Protein AF-A0A6A6G6X2-F1 (afdb_monomer_lite)

Secondary structure (DSSP, 8-state):
----TTTT--SS-------------------SPBP-TT--EEEEETT-TT---EEPPSP-TT-EEEETTEEEEGGGTTT-BTT-EEE-TT--EEEEEEPPHHHHHHHSPPSS--

Radius of gyration: 24.3 Å; chains: 1; bounding box: 38×90×31 Å

Organism: NCBI:txid302913

Structure (mmCIF, N/C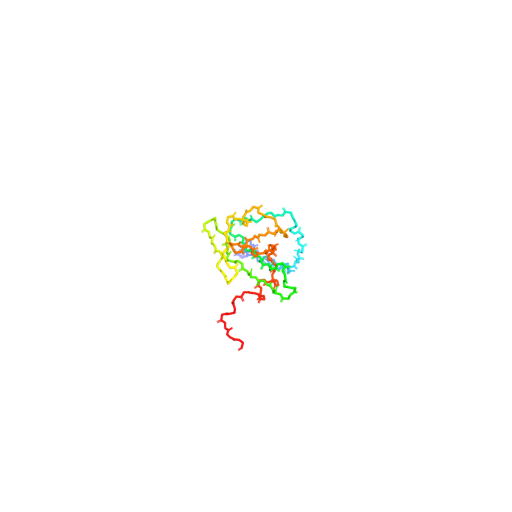A/C/O backbone):
data_AF-A0A6A6G6X2-F1
#
_entry.id   AF-A0A6A6G6X2-F1
#
loop_
_atom_site.group_PDB
_atom_site.id
_atom_site.type_symbol
_atom_site.label_atom_id
_atom_site.label_alt_id
_atom_site.label_comp_id
_atom_site.label_asym_id
_atom_site.label_entity_id
_atom_site.label_seq_id
_atom_site.pdbx_PDB_ins_code
_atom_site.Cartn_x
_atom_site.Cartn_y
_atom_site.Cartn_z
_atom_site.occupancy
_atom_site.B_iso_or_equiv
_atom_site.a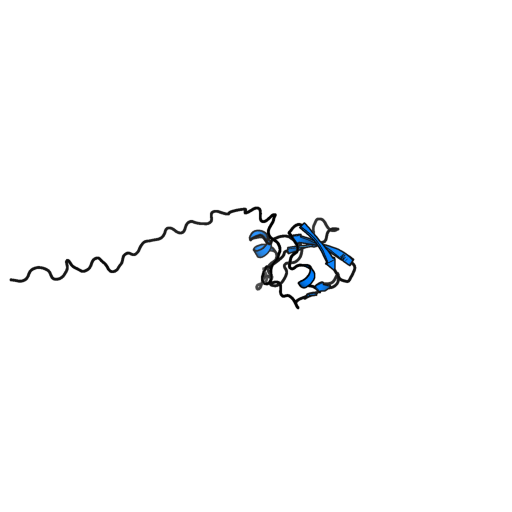uth_seq_id
_atom_site.auth_comp_id
_atom_site.auth_asym_id
_atom_site.auth_atom_id
_atom_site.pdbx_PDB_model_num
ATOM 1 N N . MET A 1 1 ? -17.929 -75.396 -9.380 1.00 47.88 1 MET A N 1
ATOM 2 C CA . MET A 1 1 ? -16.705 -74.840 -9.993 1.00 47.88 1 MET A CA 1
ATOM 3 C C . MET A 1 1 ? -16.807 -73.320 -10.029 1.00 47.88 1 MET A C 1
ATOM 5 O O . MET A 1 1 ? -17.914 -72.825 -10.208 1.00 47.88 1 MET A O 1
ATOM 9 N N . PRO A 1 2 ? -15.708 -72.609 -9.735 1.00 53.22 2 PRO A N 1
ATOM 10 C CA . PRO A 1 2 ? -15.715 -71.235 -9.237 1.00 53.22 2 PRO A CA 1
ATOM 11 C C . PRO A 1 2 ? -15.639 -70.211 -10.377 1.00 53.22 2 PRO A C 1
ATOM 13 O O . PRO A 1 2 ? -14.803 -70.327 -11.267 1.00 53.22 2 PRO A O 1
ATOM 16 N N . GLY A 1 3 ? -16.501 -69.194 -10.341 1.00 50.03 3 GLY A N 1
ATOM 17 C CA . GLY A 1 3 ? -16.572 -68.154 -11.366 1.00 50.03 3 GLY A CA 1
ATOM 18 C C . GLY A 1 3 ? -16.427 -66.754 -10.784 1.00 50.03 3 GLY A C 1
ATOM 19 O O . GLY A 1 3 ? -17.409 -66.140 -10.395 1.00 50.03 3 GLY A O 1
ATOM 20 N N . SER A 1 4 ? -15.188 -66.261 -10.808 1.00 63.47 4 SER A N 1
ATOM 21 C CA . SER A 1 4 ? -14.818 -64.847 -10.955 1.00 63.47 4 SER A CA 1
ATOM 22 C C . SER A 1 4 ? -15.111 -63.871 -9.803 1.00 63.47 4 SER A C 1
ATOM 24 O O . SER A 1 4 ? -15.934 -62.959 -9.879 1.00 63.47 4 SER A O 1
ATOM 26 N N . TRP A 1 5 ? -14.274 -63.969 -8.771 1.00 55.66 5 TRP A N 1
ATOM 27 C CA . TRP A 1 5 ? -14.011 -62.942 -7.754 1.00 55.66 5 TRP A CA 1
ATOM 28 C C . TRP A 1 5 ? -13.156 -61.769 -8.295 1.00 55.66 5 TRP A C 1
ATOM 30 O O . TRP A 1 5 ? -12.283 -61.267 -7.616 1.00 55.66 5 TRP A O 1
ATOM 40 N N . TRP A 1 6 ? -13.333 -61.315 -9.534 1.00 60.69 6 TRP A N 1
ATOM 41 C CA . TRP A 1 6 ? -12.597 -60.127 -10.018 1.00 60.69 6 TRP A CA 1
ATOM 42 C C . TRP A 1 6 ? -13.492 -59.099 -10.718 1.00 60.69 6 TRP A C 1
ATOM 44 O O . TRP A 1 6 ? -13.041 -58.011 -11.054 1.00 60.69 6 TRP A O 1
ATOM 54 N N . GLN A 1 7 ? -14.797 -59.363 -10.841 1.00 56.84 7 GLN A N 1
ATOM 55 C CA . GLN A 1 7 ? -15.760 -58.435 -11.456 1.00 56.84 7 GLN A CA 1
ATOM 56 C C . GLN A 1 7 ? -16.416 -57.437 -10.474 1.00 56.84 7 GLN A C 1
ATOM 58 O O . GLN A 1 7 ? -17.343 -56.725 -10.848 1.00 56.84 7 GLN A O 1
ATOM 63 N N . LYS A 1 8 ? -15.931 -57.328 -9.227 1.00 53.12 8 LYS A N 1
ATOM 64 C CA . LYS A 1 8 ? -16.398 -56.344 -8.220 1.00 53.12 8 LYS A CA 1
ATOM 65 C C . LYS A 1 8 ? -15.310 -55.354 -7.761 1.00 53.12 8 LYS A C 1
ATOM 67 O O . LYS A 1 8 ? -15.398 -54.821 -6.661 1.00 53.12 8 LYS A O 1
ATOM 72 N N . LEU A 1 9 ? -14.298 -55.080 -8.590 1.00 54.50 9 LEU A N 1
ATOM 73 C CA . LEU A 1 9 ? -13.195 -54.151 -8.278 1.00 54.50 9 LEU A CA 1
ATOM 74 C C . LEU A 1 9 ? -13.054 -53.000 -9.291 1.00 54.50 9 LEU A C 1
ATOM 76 O O . LEU A 1 9 ? -11.959 -52.659 -9.717 1.00 54.50 9 LEU A O 1
ATOM 80 N N . THR A 1 10 ? -14.154 -52.350 -9.670 1.00 57.34 10 THR A N 1
ATOM 81 C CA . THR A 1 10 ? -14.109 -51.127 -10.504 1.00 57.34 10 THR A CA 1
ATOM 82 C C . THR A 1 10 ? -15.006 -50.011 -9.973 1.00 57.34 10 THR A C 1
ATOM 84 O O . THR A 1 10 ? -15.675 -49.310 -10.725 1.00 57.34 10 THR A O 1
ATOM 87 N N . ARG A 1 11 ? -15.000 -49.801 -8.649 1.00 52.88 11 ARG A N 1
ATOM 88 C CA . ARG A 1 11 ? -15.558 -48.588 -8.019 1.00 52.88 11 ARG A CA 1
ATOM 89 C C . ARG A 1 11 ? -14.720 -48.066 -6.846 1.00 52.88 11 ARG A C 1
ATOM 91 O O . ARG A 1 11 ? -15.275 -47.699 -5.820 1.00 52.88 11 ARG A O 1
ATOM 98 N N . LEU A 1 12 ? -13.392 -48.014 -6.997 1.00 54.59 12 LEU A N 1
ATOM 99 C CA . LEU A 1 12 ? -12.517 -47.316 -6.035 1.00 54.59 12 LEU A CA 1
ATOM 100 C C . LEU A 1 12 ? -11.375 -46.480 -6.637 1.00 54.59 12 LEU A C 1
ATOM 102 O O . LEU A 1 12 ? -10.613 -45.898 -5.880 1.00 54.59 12 LEU A O 1
ATOM 106 N N . PHE A 1 13 ? -11.279 -46.323 -7.959 1.00 50.81 13 PHE A N 1
ATOM 107 C CA . PHE A 1 13 ? -10.332 -45.373 -8.558 1.00 50.81 13 PHE A CA 1
ATOM 108 C C . PHE A 1 13 ? -10.953 -44.669 -9.763 1.00 50.81 13 PHE A C 1
ATOM 110 O O . PHE A 1 13 ? -10.595 -44.891 -10.915 1.00 50.81 13 PHE A O 1
ATOM 117 N N . GLY A 1 14 ? -11.911 -43.787 -9.478 1.00 40.88 14 GLY A N 1
ATOM 118 C CA . GLY A 1 14 ? -12.249 -42.699 -10.387 1.00 40.88 14 GLY A CA 1
ATOM 119 C C . GLY A 1 14 ? -11.143 -41.650 -10.333 1.00 40.88 14 GLY A C 1
ATOM 120 O O . GLY A 1 14 ? -11.304 -40.625 -9.678 1.00 40.88 14 GLY A O 1
ATOM 121 N N . ILE A 1 15 ? -10.013 -41.915 -10.994 1.00 52.94 15 ILE A N 1
ATOM 122 C CA . ILE A 1 15 ? -9.002 -40.896 -11.300 1.00 52.94 15 ILE A CA 1
ATOM 123 C C . ILE A 1 15 ? -9.613 -40.021 -12.396 1.00 52.94 15 ILE A C 1
ATOM 125 O O . ILE A 1 15 ? -9.382 -40.194 -13.590 1.00 52.94 15 ILE A O 1
ATOM 129 N N . GLY A 1 16 ? -10.491 -39.115 -11.973 1.00 48.78 16 GLY A N 1
ATOM 130 C CA . GLY A 1 16 ? -10.931 -38.005 -12.793 1.00 48.78 16 GLY A CA 1
ATOM 131 C C . GLY A 1 16 ? -9.749 -37.065 -12.960 1.00 48.78 16 GLY A C 1
ATOM 132 O O . GLY A 1 16 ? -9.429 -36.306 -12.048 1.00 48.78 16 GLY A O 1
ATOM 133 N N . VAL A 1 17 ? -9.095 -37.122 -14.119 1.00 57.59 17 VAL A N 1
ATOM 134 C CA . VAL A 1 17 ? -8.182 -36.071 -14.571 1.00 57.59 17 VAL A CA 1
ATOM 135 C C . VAL A 1 17 ? -9.025 -34.814 -14.760 1.00 57.59 17 VAL A C 1
ATOM 137 O O . VAL A 1 17 ? -9.652 -34.606 -15.799 1.00 57.59 17 VAL A O 1
ATOM 140 N N . GLN A 1 18 ? -9.087 -33.989 -13.718 1.00 60.50 18 GLN A N 1
ATOM 141 C CA . GLN A 1 18 ? -9.570 -32.624 -13.832 1.00 60.50 18 GLN A CA 1
ATOM 142 C C . GLN A 1 18 ? -8.578 -31.901 -14.740 1.00 60.50 18 GLN A C 1
ATOM 144 O O . GLN A 1 18 ? -7.436 -31.650 -14.353 1.00 60.50 18 GLN A O 1
ATOM 149 N N . LYS A 1 19 ? -8.990 -31.625 -15.981 1.00 47.72 19 LYS A N 1
ATOM 150 C CA . LYS A 1 19 ? -8.267 -30.709 -16.860 1.00 47.72 19 LYS A CA 1
ATOM 151 C C . LYS A 1 19 ? -8.136 -29.400 -16.096 1.00 47.72 19 LYS A C 1
ATOM 153 O O . LYS A 1 19 ? -9.135 -28.743 -15.817 1.00 47.72 19 LYS A O 1
ATOM 158 N N . THR A 1 20 ? -6.912 -29.055 -15.730 1.00 56.62 20 THR A N 1
ATOM 159 C CA . THR A 1 20 ? -6.578 -27.748 -15.190 1.00 56.62 20 THR A CA 1
ATOM 160 C C . THR A 1 20 ? -7.017 -26.714 -16.218 1.00 56.62 20 THR A C 1
ATOM 162 O O . THR A 1 20 ? -6.432 -26.580 -17.291 1.00 56.62 20 THR A O 1
ATOM 165 N N . SER A 1 21 ? -8.110 -26.012 -15.930 1.00 54.16 21 SER A N 1
ATOM 166 C CA . SER A 1 21 ? -8.479 -24.814 -16.666 1.00 54.16 21 SER A CA 1
ATOM 167 C C . SER A 1 21 ? -7.389 -23.785 -16.392 1.00 54.16 21 SER A C 1
ATOM 169 O O . SER A 1 21 ? -7.379 -23.127 -15.350 1.00 54.16 21 SER A O 1
ATOM 171 N N . ILE A 1 22 ? -6.415 -23.726 -17.296 1.00 61.62 22 ILE A N 1
ATOM 172 C CA . ILE A 1 22 ? -5.352 -22.732 -17.303 1.00 61.62 22 ILE A CA 1
ATOM 173 C C . ILE A 1 22 ? -6.031 -21.372 -17.448 1.00 61.62 22 ILE A C 1
ATOM 175 O O . ILE A 1 22 ? -6.554 -21.033 -18.503 1.00 61.62 22 ILE A O 1
ATOM 179 N N . LEU A 1 23 ? -6.057 -20.658 -16.324 1.00 56.09 23 LEU A N 1
ATOM 180 C CA . LEU A 1 23 ? -6.095 -19.208 -16.193 1.00 56.09 23 LEU A CA 1
ATOM 181 C C . LEU A 1 23 ? -6.983 -18.505 -17.224 1.00 56.09 23 LEU A C 1
ATOM 183 O O . LEU A 1 23 ? -6.505 -17.869 -18.163 1.00 56.09 23 LEU A O 1
ATOM 187 N N . LYS A 1 24 ? -8.293 -18.510 -16.963 1.00 45.19 24 LYS A N 1
ATOM 188 C CA . LYS A 1 24 ? -9.100 -17.360 -17.358 1.00 45.19 24 LYS A CA 1
ATOM 189 C C . LYS A 1 24 ? -8.574 -16.182 -16.546 1.00 45.19 24 LYS A C 1
ATOM 191 O O . LYS A 1 24 ? -8.804 -16.078 -15.344 1.00 45.19 24 LYS A O 1
ATOM 196 N N . GLN A 1 25 ? -7.745 -15.375 -17.190 1.00 57.47 25 GLN A N 1
ATOM 197 C CA . GLN A 1 25 ? -7.181 -14.168 -16.620 1.00 57.47 25 GLN A CA 1
ATOM 198 C C . GLN A 1 25 ? -8.318 -13.151 -16.542 1.00 57.47 25 GLN A C 1
ATOM 200 O O . GLN A 1 25 ? -8.508 -12.331 -17.436 1.00 57.47 25 GLN A O 1
ATOM 205 N N . ASP A 1 26 ? -9.134 -13.277 -15.498 1.00 46.59 26 ASP A N 1
ATOM 206 C CA . ASP A 1 26 ? -10.147 -12.293 -15.175 1.00 46.59 26 ASP A CA 1
ATOM 207 C C . ASP A 1 26 ? -9.395 -11.016 -14.792 1.00 46.59 26 ASP A C 1
ATOM 209 O O . ASP A 1 26 ? -8.921 -10.843 -13.667 1.00 46.59 26 ASP A O 1
ATOM 213 N N . SER A 1 27 ? -9.262 -10.097 -15.744 1.00 54.16 27 SER A N 1
ATOM 214 C CA . SER A 1 27 ? -9.074 -8.682 -15.462 1.00 54.16 27 SER A CA 1
ATOM 215 C C . SER A 1 27 ? -10.351 -8.177 -14.792 1.00 54.16 27 SER A C 1
ATOM 217 O O . SER A 1 27 ? -11.134 -7.419 -15.360 1.00 54.16 27 SER A O 1
ATOM 219 N N . VAL A 1 28 ? -10.588 -8.635 -13.559 1.00 57.12 28 VAL A N 1
ATOM 220 C CA . VAL A 1 28 ? -11.598 -8.061 -12.686 1.00 57.12 28 VAL A CA 1
ATOM 221 C C . VAL A 1 28 ? -11.197 -6.606 -12.550 1.00 57.12 28 VAL A C 1
ATOM 223 O O . VAL A 1 28 ? -10.152 -6.276 -11.987 1.00 57.12 28 VAL A O 1
ATOM 226 N N . ALA A 1 29 ? -12.003 -5.717 -13.118 1.00 54.12 29 ALA A N 1
ATOM 227 C CA . ALA A 1 29 ? -11.975 -4.322 -12.749 1.00 54.12 29 ALA A CA 1
ATOM 228 C C . ALA A 1 29 ? -12.344 -4.252 -11.260 1.00 54.12 29 ALA A C 1
ATOM 230 O O . ALA A 1 29 ? -13.500 -4.065 -10.894 1.00 54.12 29 ALA A O 1
ATOM 231 N N . THR A 1 30 ? -11.341 -4.411 -10.392 1.00 57.66 30 THR A N 1
ATOM 232 C CA . THR A 1 30 ? -11.380 -4.258 -8.930 1.00 57.66 30 THR A CA 1
ATOM 233 C C . THR A 1 30 ? -11.572 -2.778 -8.565 1.00 57.66 30 THR A C 1
ATOM 235 O O . THR A 1 30 ? -10.902 -2.228 -7.697 1.00 57.66 30 THR A O 1
ATOM 238 N N . ALA A 1 31 ? -12.416 -2.061 -9.305 1.00 60.06 31 ALA A N 1
ATOM 239 C CA . ALA A 1 31 ? -12.517 -0.612 -9.239 1.00 60.06 31 ALA A CA 1
ATOM 240 C C . ALA A 1 31 ? -13.278 -0.131 -7.994 1.00 60.06 31 ALA A C 1
ATOM 242 O O . ALA A 1 31 ? -13.113 1.023 -7.619 1.00 60.06 31 ALA A O 1
ATOM 243 N N . SER A 1 32 ? -14.059 -0.998 -7.336 1.00 70.38 32 SER A N 1
ATOM 244 C CA . SER A 1 32 ? -14.901 -0.636 -6.184 1.00 70.38 32 SER A CA 1
ATOM 245 C C . SER A 1 32 ? -14.519 -1.301 -4.859 1.00 70.38 32 SER A C 1
ATOM 247 O O . SER A 1 32 ? -15.091 -0.955 -3.828 1.00 70.38 32 SER A O 1
ATOM 249 N N . ARG A 1 33 ? -13.568 -2.245 -4.840 1.00 87.56 33 ARG A N 1
ATOM 250 C CA . ARG A 1 33 ? -13.159 -2.899 -3.589 1.00 87.56 33 ARG A CA 1
ATOM 251 C C . ARG A 1 33 ? -12.186 -2.005 -2.820 1.00 87.56 33 ARG A C 1
ATOM 253 O O . ARG A 1 33 ? -11.140 -1.627 -3.356 1.00 87.56 33 ARG A O 1
ATOM 260 N N . SER A 1 34 ? -12.530 -1.709 -1.569 1.00 93.56 34 SER A N 1
ATOM 261 C CA . SER A 1 34 ? -11.640 -1.065 -0.605 1.00 93.56 34 SER A CA 1
ATOM 262 C C . SER A 1 34 ? -10.554 -2.027 -0.118 1.00 93.56 34 SER A C 1
ATOM 264 O O . SER A 1 34 ? -10.713 -3.250 -0.150 1.00 93.56 34 SER A O 1
ATOM 266 N N . PHE A 1 35 ? -9.428 -1.473 0.321 1.00 94.88 35 PHE A N 1
ATOM 267 C CA . PHE A 1 35 ? -8.324 -2.246 0.875 1.00 94.88 35 PHE A CA 1
ATOM 268 C C . PHE A 1 35 ? -8.671 -2.754 2.272 1.00 94.88 35 PHE A C 1
ATOM 270 O O . PHE A 1 35 ? -9.175 -2.007 3.112 1.00 94.88 35 PHE A O 1
ATOM 277 N N . SER A 1 36 ? -8.364 -4.018 2.536 1.00 95.12 36 SER A N 1
ATOM 278 C CA . SER A 1 36 ? -8.567 -4.665 3.829 1.00 95.12 36 SER A CA 1
ATOM 279 C C . SER A 1 36 ? -7.236 -5.039 4.482 1.00 95.12 36 SER A C 1
ATOM 281 O O . SER A 1 36 ? -6.165 -4.929 3.880 1.00 95.12 36 SER A O 1
ATOM 283 N N . ALA A 1 37 ? -7.281 -5.450 5.750 1.00 93.94 37 ALA A N 1
ATOM 284 C CA . ALA A 1 37 ? -6.105 -6.019 6.395 1.00 93.94 37 ALA A CA 1
ATOM 285 C C . ALA A 1 37 ? -5.623 -7.256 5.613 1.00 93.94 37 ALA A C 1
ATOM 287 O O . ALA A 1 37 ? -6.423 -7.990 5.046 1.00 93.94 37 ALA A O 1
ATOM 288 N N . GLN A 1 38 ? -4.313 -7.485 5.607 1.00 94.69 38 GLN A N 1
ATOM 289 C CA . GLN A 1 38 ? -3.594 -8.520 4.854 1.00 94.69 38 GLN A CA 1
ATOM 290 C C . GLN A 1 38 ? -3.529 -8.342 3.330 1.00 94.69 38 GLN A C 1
ATOM 292 O O . GLN A 1 38 ? -2.737 -9.036 2.692 1.00 94.69 38 GLN A O 1
ATOM 297 N N . ASP A 1 39 ? -4.251 -7.382 2.745 1.00 94.06 39 ASP A N 1
ATOM 298 C CA . ASP A 1 39 ? -4.077 -7.059 1.328 1.00 94.06 39 ASP A CA 1
ATOM 299 C C . ASP A 1 39 ? -2.679 -6.467 1.070 1.00 94.06 39 ASP A C 1
ATOM 301 O O . ASP A 1 39 ? -2.058 -5.849 1.942 1.00 94.06 39 ASP A O 1
ATOM 305 N N . ILE A 1 40 ? -2.174 -6.654 -0.149 1.00 94.44 40 ILE A N 1
ATOM 306 C CA . ILE A 1 40 ? -0.948 -6.015 -0.638 1.00 94.44 40 ILE A CA 1
ATOM 307 C C . ILE A 1 40 ? -1.367 -4.896 -1.584 1.00 94.44 40 ILE A C 1
ATOM 309 O O . ILE A 1 40 ? -2.161 -5.109 -2.499 1.00 94.44 40 ILE A O 1
ATOM 313 N N . VAL A 1 41 ? -0.820 -3.703 -1.369 1.00 95.19 41 VAL A N 1
ATOM 314 C CA . VAL A 1 41 ? -1.145 -2.501 -2.139 1.00 95.19 41 VAL A CA 1
ATOM 315 C C . VAL A 1 41 ? 0.104 -2.005 -2.859 1.00 95.19 41 VAL A C 1
ATOM 317 O O . VAL A 1 41 ? 1.227 -2.136 -2.370 1.00 95.19 41 VAL A O 1
ATOM 320 N N . LEU A 1 42 ? -0.084 -1.430 -4.044 1.00 95.06 42 LEU A N 1
ATOM 321 C CA . LEU A 1 42 ? 0.965 -0.726 -4.769 1.00 95.06 42 LEU A CA 1
ATOM 322 C C . LEU A 1 42 ? 0.812 0.779 -4.542 1.00 95.06 42 LEU A C 1
ATOM 324 O O . LEU A 1 42 ? -0.215 1.364 -4.886 1.00 95.06 42 LEU A O 1
ATOM 328 N N . LEU A 1 43 ? 1.844 1.418 -3.994 1.00 94.50 43 LEU A N 1
ATOM 329 C CA . LEU A 1 43 ? 1.882 2.865 -3.787 1.00 94.50 43 LEU A CA 1
ATOM 330 C C . LEU A 1 43 ? 2.776 3.523 -4.839 1.00 94.50 43 LEU A C 1
ATOM 332 O O . LEU A 1 43 ? 3.976 3.251 -4.884 1.00 94.50 43 LEU A O 1
ATOM 336 N N . ARG A 1 44 ? 2.210 4.421 -5.654 1.00 93.69 44 ARG A N 1
ATOM 337 C CA . ARG A 1 44 ? 2.951 5.202 -6.663 1.00 93.69 44 ARG A CA 1
ATOM 338 C C . ARG A 1 44 ? 2.963 6.694 -6.324 1.00 93.69 44 ARG A C 1
ATOM 340 O O . ARG A 1 44 ? 1.902 7.241 -6.048 1.00 93.69 44 ARG A O 1
ATOM 347 N N . PRO A 1 45 ? 4.110 7.388 -6.337 1.00 93.00 45 PRO A N 1
ATOM 348 C CA . PRO A 1 45 ? 4.156 8.822 -6.046 1.00 93.00 45 PRO A CA 1
ATOM 349 C C . PRO A 1 45 ? 3.504 9.652 -7.166 1.00 93.00 45 PRO A C 1
ATOM 351 O O . PRO A 1 45 ? 3.712 9.382 -8.345 1.00 93.00 45 PRO A O 1
ATOM 354 N N . LEU A 1 46 ? 2.757 10.704 -6.812 1.00 90.00 46 LEU A N 1
ATOM 355 C CA . LEU A 1 46 ? 1.941 11.469 -7.774 1.00 90.00 46 LEU A CA 1
ATOM 356 C C . LEU A 1 46 ? 2.728 12.485 -8.638 1.00 90.00 46 LEU A C 1
ATOM 358 O O . LEU A 1 46 ? 2.163 13.072 -9.550 1.00 90.00 46 LEU A O 1
ATOM 362 N N . GLY A 1 47 ? 4.026 12.686 -8.399 1.00 83.50 47 GLY A N 1
ATOM 363 C CA . GLY A 1 47 ? 4.840 13.695 -9.105 1.00 83.50 47 GLY A CA 1
ATOM 364 C C . GLY A 1 47 ? 5.934 13.148 -10.026 1.00 83.50 47 GLY A C 1
ATOM 365 O O . GLY A 1 47 ? 6.682 13.930 -10.602 1.00 83.50 47 GLY A O 1
ATOM 366 N N . ARG A 1 48 ? 6.089 11.823 -10.139 1.00 77.25 48 ARG A N 1
ATOM 367 C CA . ARG A 1 48 ? 7.178 11.206 -10.913 1.00 77.25 48 ARG A CA 1
ATOM 368 C C . ARG A 1 48 ? 6.616 10.130 -11.831 1.00 77.25 48 ARG A C 1
ATOM 370 O O . ARG A 1 48 ? 6.458 8.987 -11.421 1.00 77.25 48 ARG A O 1
ATOM 377 N N . SER A 1 49 ? 6.355 10.498 -13.083 1.00 67.56 49 SER A N 1
ATOM 378 C CA . SER A 1 49 ? 5.688 9.644 -14.081 1.00 67.56 49 SER A CA 1
ATOM 379 C C . SER A 1 49 ? 6.484 8.412 -14.548 1.00 67.56 49 SER A C 1
ATOM 381 O O . SER A 1 49 ? 6.032 7.718 -15.449 1.00 67.56 49 SER A O 1
ATOM 383 N N . GLY A 1 50 ? 7.639 8.115 -13.947 1.00 77.62 50 GLY A N 1
ATOM 384 C CA . GLY A 1 50 ? 8.448 6.924 -14.241 1.00 77.62 50 GLY A CA 1
ATOM 385 C C . GLY A 1 50 ? 8.842 6.115 -13.005 1.00 77.62 50 GLY A C 1
ATOM 386 O O . GLY A 1 50 ? 9.704 5.252 -13.102 1.00 77.62 50 GLY A O 1
ATOM 387 N N . ASP A 1 51 ? 8.279 6.424 -11.834 1.00 85.19 51 ASP A N 1
ATOM 388 C CA . ASP A 1 51 ? 8.498 5.618 -10.633 1.00 85.19 51 ASP A CA 1
ATOM 389 C C . ASP A 1 51 ? 7.496 4.458 -10.623 1.00 85.19 51 ASP A C 1
ATOM 391 O O . ASP A 1 51 ? 6.278 4.669 -10.595 1.00 85.19 51 ASP A O 1
ATOM 395 N N . ASP A 1 52 ? 8.013 3.232 -10.649 1.00 86.56 52 ASP A N 1
ATOM 396 C CA . ASP A 1 52 ? 7.197 2.021 -10.618 1.00 86.56 52 ASP A CA 1
ATOM 397 C C . ASP A 1 52 ? 6.416 1.866 -9.307 1.00 86.56 52 ASP A C 1
ATOM 399 O O . ASP A 1 52 ? 5.421 1.139 -9.251 1.00 86.56 52 ASP A O 1
ATOM 403 N N . GLY A 1 53 ? 6.822 2.602 -8.271 1.00 91.75 53 GLY A N 1
ATOM 404 C CA . GLY A 1 53 ? 6.211 2.575 -6.960 1.00 91.75 53 GLY A CA 1
ATOM 405 C C . GLY A 1 53 ? 6.783 1.484 -6.067 1.00 91.75 53 GLY A C 1
ATOM 406 O O . GLY A 1 53 ? 7.799 0.850 -6.346 1.00 91.75 53 GLY A O 1
ATOM 407 N N . LYS A 1 54 ? 6.118 1.290 -4.931 1.00 92.31 54 LYS A N 1
ATOM 408 C CA . LYS A 1 54 ? 6.537 0.354 -3.890 1.00 92.31 54 LYS A CA 1
ATOM 409 C C . LYS A 1 54 ? 5.379 -0.556 -3.511 1.00 92.31 54 LYS A C 1
ATOM 411 O O . LYS A 1 54 ? 4.289 -0.073 -3.199 1.00 92.31 54 LYS A O 1
ATOM 416 N N . LEU A 1 55 ? 5.641 -1.861 -3.494 1.00 94.12 55 LEU A N 1
ATOM 417 C CA . LEU A 1 55 ? 4.733 -2.836 -2.897 1.00 94.12 55 LEU A CA 1
ATOM 418 C C . LEU A 1 55 ? 4.777 -2.718 -1.377 1.00 94.12 55 LEU A C 1
ATOM 420 O O . LEU A 1 55 ? 5.852 -2.653 -0.768 1.00 94.12 55 LEU A O 1
ATOM 424 N N . THR A 1 56 ? 3.604 -2.705 -0.756 1.00 94.75 56 THR A N 1
ATOM 425 C CA . THR A 1 56 ? 3.505 -2.809 0.695 1.00 94.75 56 THR A CA 1
ATOM 426 C C . THR A 1 56 ? 3.818 -4.233 1.148 1.00 94.75 56 THR A C 1
ATOM 428 O O . THR A 1 56 ? 3.739 -5.198 0.390 1.00 94.75 56 THR A O 1
ATOM 431 N N . LYS A 1 57 ? 4.150 -4.385 2.430 1.00 93.44 57 LYS A N 1
ATOM 432 C CA . LYS A 1 57 ? 3.918 -5.670 3.101 1.00 93.44 57 LYS A CA 1
ATOM 433 C C . LYS A 1 57 ? 2.399 -5.879 3.232 1.00 93.44 57 LYS A C 1
ATOM 435 O O . LYS A 1 57 ? 1.659 -4.901 3.074 1.00 93.44 57 LYS A O 1
ATOM 440 N N . PRO A 1 58 ? 1.927 -7.100 3.535 1.00 95.06 58 PRO A N 1
ATOM 441 C CA . PRO A 1 58 ? 0.528 -7.309 3.888 1.00 95.06 58 PRO A CA 1
ATOM 442 C C . PRO A 1 58 ? 0.070 -6.269 4.917 1.00 95.06 58 PRO A C 1
ATOM 444 O O . PRO A 1 58 ? 0.760 -6.030 5.916 1.00 95.06 58 PRO A O 1
ATOM 447 N N . LEU A 1 59 ? -1.045 -5.594 4.631 1.00 95.44 59 LEU A N 1
ATOM 448 C CA . LEU A 1 59 ? -1.538 -4.509 5.470 1.00 95.44 59 LEU A CA 1
ATOM 449 C C . LEU A 1 59 ? -1.876 -5.028 6.872 1.00 95.44 59 LEU A C 1
ATOM 451 O O . LEU A 1 59 ? -2.384 -6.129 7.059 1.00 95.44 59 LEU A O 1
ATOM 455 N N . SER A 1 60 ? -1.599 -4.214 7.879 1.00 96.44 60 SER A N 1
ATOM 456 C CA . SER A 1 60 ? -1.851 -4.531 9.287 1.00 96.44 60 SER A CA 1
ATOM 457 C C . SER A 1 60 ? -2.234 -3.236 9.992 1.00 96.44 60 SER A C 1
ATOM 459 O O . SER A 1 60 ? -1.559 -2.246 9.726 1.00 96.44 60 SER A O 1
ATOM 461 N N . PRO A 1 61 ? -3.252 -3.199 10.870 1.00 93.94 61 PRO A N 1
ATOM 462 C CA . PRO A 1 61 ? -3.748 -1.956 11.472 1.00 93.94 61 PRO A CA 1
ATOM 463 C C . PRO A 1 61 ? -2.669 -1.114 12.168 1.00 93.94 61 PRO A C 1
ATOM 465 O O . PRO A 1 61 ? -2.661 0.105 12.039 1.00 93.94 61 PRO A O 1
ATOM 468 N N . ASN A 1 62 ? -1.714 -1.773 12.831 1.00 94.19 62 ASN A N 1
ATOM 469 C CA . ASN A 1 62 ? -0.604 -1.122 13.541 1.00 94.19 62 ASN A CA 1
ATOM 470 C C . ASN A 1 62 ? 0.681 -1.044 12.700 1.00 94.19 62 ASN A C 1
ATOM 472 O O . ASN A 1 62 ? 1.740 -0.656 13.192 1.00 94.19 62 ASN A O 1
ATOM 476 N N . GLY A 1 63 ? 0.618 -1.469 11.439 1.00 94.31 63 GLY A N 1
ATOM 477 C CA . GLY A 1 63 ? 1.761 -1.469 10.542 1.00 94.31 63 GLY A CA 1
ATOM 478 C C . GLY A 1 63 ? 2.068 -0.080 9.989 1.00 94.31 63 GLY A C 1
ATOM 479 O O . GLY A 1 63 ? 1.211 0.802 9.899 1.00 94.31 63 GLY A O 1
ATOM 480 N N . LYS A 1 64 ? 3.320 0.097 9.579 1.00 95.62 64 LYS A N 1
ATOM 481 C CA . LYS A 1 64 ? 3.797 1.305 8.913 1.00 95.62 64 LYS A CA 1
ATOM 482 C C . LYS A 1 64 ? 4.740 0.958 7.774 1.00 95.62 64 LYS A C 1
ATOM 484 O O . LYS A 1 64 ? 5.439 -0.056 7.803 1.00 95.62 64 LYS A O 1
ATOM 489 N N . ILE A 1 65 ? 4.775 1.843 6.791 1.00 94.62 65 ILE A N 1
ATOM 490 C CA . ILE A 1 65 ? 5.680 1.789 5.652 1.00 94.62 65 ILE A CA 1
ATOM 491 C C . ILE A 1 65 ? 6.666 2.919 5.832 1.00 94.62 65 ILE A C 1
ATOM 493 O O . ILE A 1 65 ? 6.301 4.087 5.739 1.00 94.62 65 ILE A O 1
ATOM 497 N N . GLU A 1 66 ? 7.919 2.561 6.057 1.00 93.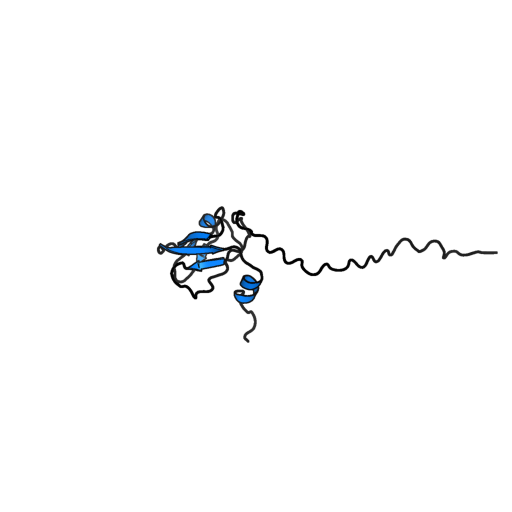69 66 GLU A N 1
ATOM 498 C CA . GLU A 1 66 ? 9.006 3.524 6.132 1.00 93.69 66 GLU A CA 1
ATOM 499 C C . GLU A 1 66 ? 9.669 3.666 4.762 1.00 93.69 66 GLU A C 1
ATOM 501 O O . GLU A 1 66 ? 9.816 2.703 3.989 1.00 93.69 66 GLU A O 1
ATOM 506 N N . GLY A 1 67 ? 10.047 4.894 4.436 1.00 89.12 67 GLY A N 1
ATOM 507 C CA . GLY A 1 67 ? 10.757 5.224 3.217 1.00 89.12 67 GLY A CA 1
ATOM 508 C C . GLY A 1 67 ? 11.415 6.592 3.311 1.00 89.12 67 GLY A C 1
ATOM 509 O O . GLY A 1 67 ? 11.189 7.359 4.241 1.00 89.12 67 GLY A O 1
ATOM 510 N N . HIS A 1 68 ? 12.213 6.916 2.298 1.00 87.69 68 HIS A N 1
ATOM 511 C CA . HIS A 1 68 ? 12.905 8.204 2.221 1.00 87.69 68 HIS A CA 1
ATOM 512 C C . HIS A 1 68 ? 11.946 9.406 2.137 1.00 87.69 68 HIS A C 1
ATOM 514 O O . HIS A 1 68 ? 12.316 10.514 2.498 1.00 87.69 68 HIS A O 1
ATOM 520 N N . LYS A 1 69 ? 10.703 9.196 1.683 1.00 86.44 69 LYS A N 1
ATOM 521 C CA . LYS A 1 69 ? 9.659 10.232 1.606 1.00 86.44 69 LYS A CA 1
ATOM 522 C C . LYS A 1 69 ? 8.733 10.209 2.822 1.00 86.44 69 LYS A C 1
ATOM 524 O O . LYS A 1 69 ? 7.548 10.500 2.692 1.00 86.44 69 LYS A O 1
ATOM 529 N N . GLY A 1 70 ? 9.257 9.824 3.980 1.00 92.44 70 GLY A N 1
ATOM 530 C CA . GLY A 1 70 ? 8.508 9.724 5.224 1.00 92.44 70 GLY A CA 1
ATOM 531 C C . GLY A 1 70 ? 7.808 8.385 5.423 1.00 92.44 70 GLY A C 1
ATOM 532 O O . GLY A 1 70 ? 8.042 7.406 4.707 1.00 92.44 70 GLY A O 1
ATOM 533 N N . THR A 1 71 ? 6.941 8.375 6.428 1.00 95.44 71 THR A N 1
ATOM 534 C CA . THR A 1 71 ? 6.227 7.188 6.888 1.00 95.44 71 THR A CA 1
ATOM 535 C C . THR A 1 71 ? 4.771 7.249 6.443 1.00 95.44 71 THR A C 1
ATOM 537 O O . THR A 1 71 ? 4.182 8.325 6.362 1.00 95.44 71 THR A O 1
ATOM 540 N N . ILE A 1 72 ? 4.191 6.096 6.120 1.00 96.00 72 ILE A N 1
ATOM 541 C CA . ILE A 1 72 ? 2.759 5.951 5.842 1.00 96.00 72 ILE A CA 1
ATOM 542 C C . ILE A 1 72 ? 2.212 4.894 6.792 1.00 96.00 72 ILE A C 1
ATOM 544 O O . ILE A 1 72 ? 2.725 3.772 6.834 1.00 96.00 72 ILE A O 1
ATOM 548 N N . HIS A 1 73 ? 1.180 5.240 7.554 1.00 96.00 73 HIS A N 1
ATOM 549 C CA . HIS A 1 73 ? 0.507 4.291 8.432 1.00 96.00 73 HIS A CA 1
ATOM 550 C C . HIS A 1 73 ? -0.458 3.422 7.627 1.00 96.00 73 HIS A C 1
ATOM 552 O O . HIS A 1 73 ? -1.217 3.914 6.797 1.00 96.00 73 HIS A O 1
ATOM 558 N N . HIS A 1 74 ? -0.451 2.112 7.873 1.00 96.12 74 HIS A N 1
ATOM 559 C CA . HIS A 1 74 ? -1.366 1.192 7.195 1.00 96.12 74 HIS A CA 1
ATOM 560 C C . HIS A 1 74 ? -2.836 1.475 7.537 1.00 96.12 74 HIS A C 1
ATOM 562 O O . HIS A 1 74 ? -3.703 1.235 6.700 1.00 96.12 74 HIS A O 1
ATOM 568 N N . SER A 1 75 ? -3.117 2.015 8.728 1.00 95.44 75 SER A N 1
ATOM 569 C CA . SER A 1 75 ? -4.457 2.446 9.146 1.00 95.44 75 SER A CA 1
ATOM 570 C C . SER A 1 75 ? -5.077 3.486 8.209 1.00 95.44 75 SER A C 1
ATOM 572 O O . SER A 1 75 ? -6.290 3.497 8.043 1.00 95.44 75 SER A O 1
ATOM 574 N N . GLU A 1 76 ? -4.265 4.321 7.557 1.00 93.94 76 GLU A N 1
ATOM 575 C CA . GLU A 1 76 ? -4.740 5.321 6.593 1.00 93.94 76 GLU A CA 1
ATOM 576 C C . GLU A 1 76 ? -5.064 4.723 5.217 1.00 93.94 76 GLU A C 1
ATOM 578 O O . GLU A 1 76 ? -5.776 5.344 4.427 1.00 93.94 76 GLU A O 1
ATOM 583 N N . ILE A 1 77 ? -4.531 3.532 4.922 1.00 95.31 77 ILE A N 1
ATOM 584 C CA . ILE A 1 77 ? -4.707 2.812 3.654 1.00 95.31 77 ILE A CA 1
ATOM 585 C C . ILE A 1 77 ? -5.905 1.863 3.742 1.00 95.31 77 ILE A C 1
ATOM 587 O O . ILE A 1 77 ? -6.682 1.753 2.795 1.00 95.31 77 ILE A O 1
ATOM 591 N N . ILE A 1 78 ? -6.060 1.168 4.871 1.00 95.81 78 ILE A N 1
ATOM 592 C CA . ILE A 1 78 ? -7.178 0.249 5.099 1.00 95.81 78 ILE A CA 1
ATOM 593 C C . ILE A 1 78 ? -8.492 1.041 5.037 1.00 95.81 78 ILE A C 1
ATOM 595 O O . ILE A 1 78 ? -8.634 2.100 5.638 1.00 95.81 78 ILE A O 1
ATOM 599 N N . GLY A 1 79 ? -9.455 0.537 4.271 1.00 94.12 79 GLY A N 1
ATOM 600 C CA . GLY A 1 79 ? -10.731 1.198 4.003 1.00 94.12 79 GLY A CA 1
ATOM 601 C C . GLY A 1 79 ? -10.702 2.189 2.836 1.00 94.12 79 GLY A C 1
ATOM 602 O O . GLY A 1 79 ? -11.768 2.556 2.345 1.00 94.12 79 GLY A O 1
ATOM 603 N N . ARG A 1 80 ? -9.523 2.586 2.332 1.00 94.38 80 ARG A N 1
ATOM 604 C CA . ARG A 1 80 ? -9.411 3.386 1.100 1.00 94.38 80 ARG A CA 1
ATOM 605 C C . ARG A 1 80 ? -9.632 2.538 -0.139 1.00 94.38 80 ARG A C 1
ATOM 607 O O . ARG A 1 80 ? -9.544 1.313 -0.099 1.00 94.38 80 ARG A O 1
ATOM 614 N N . SER A 1 81 ? -9.916 3.205 -1.246 1.00 93.94 81 SER A N 1
ATOM 615 C CA . SER A 1 81 ? -10.130 2.588 -2.547 1.00 93.94 81 SER A CA 1
ATOM 616 C C . SER A 1 81 ? -8.924 2.785 -3.467 1.00 93.94 81 SER A C 1
ATOM 618 O O . SER A 1 81 ? -8.041 3.616 -3.233 1.00 93.94 81 SER A O 1
ATOM 620 N N . ALA A 1 82 ? -8.855 1.997 -4.538 1.00 92.31 82 ALA A N 1
ATOM 621 C CA . ALA A 1 82 ? -7.822 2.200 -5.540 1.00 92.31 82 ALA A CA 1
ATOM 622 C C . ALA A 1 82 ? -7.965 3.572 -6.213 1.00 92.31 82 ALA A C 1
ATOM 624 O O . ALA A 1 82 ? -9.058 4.008 -6.554 1.00 92.31 82 ALA A O 1
ATOM 625 N N . ARG A 1 83 ? -6.818 4.187 -6.507 1.00 92.00 83 ARG A N 1
ATOM 626 C CA . ARG A 1 83 ? -6.609 5.542 -7.042 1.00 92.00 83 ARG A CA 1
ATOM 627 C C . ARG A 1 83 ? -6.759 6.679 -6.035 1.00 92.00 83 ARG A C 1
ATOM 629 O O . ARG A 1 83 ? -6.416 7.809 -6.402 1.00 92.00 83 ARG A O 1
ATOM 636 N N . ASP A 1 84 ? -7.151 6.386 -4.798 1.00 94.56 84 ASP A N 1
ATOM 637 C CA . ASP A 1 84 ? -7.132 7.371 -3.721 1.00 94.56 84 ASP A CA 1
ATOM 638 C C . ASP A 1 84 ? -5.711 7.862 -3.443 1.00 94.56 84 ASP A C 1
ATOM 640 O O . ASP A 1 84 ? -4.716 7.147 -3.628 1.00 94.56 84 ASP A O 1
ATOM 644 N N . ILE A 1 85 ? -5.635 9.121 -3.011 1.00 95.25 85 ILE A N 1
ATOM 645 C CA . ILE A 1 85 ? -4.385 9.790 -2.666 1.00 95.25 85 ILE A CA 1
ATOM 646 C C . ILE A 1 85 ? -4.164 9.661 -1.160 1.00 95.25 85 ILE A C 1
ATOM 648 O O . ILE A 1 85 ? -4.959 10.150 -0.361 1.00 95.25 85 ILE A O 1
ATOM 652 N N . ILE A 1 86 ? -3.050 9.045 -0.788 1.00 95.06 86 ILE A N 1
ATOM 653 C CA . ILE A 1 86 ? -2.552 8.921 0.581 1.00 95.06 86 ILE A CA 1
ATOM 654 C C . ILE A 1 86 ? -1.325 9.817 0.706 1.00 95.06 86 ILE A C 1
ATOM 656 O O . ILE A 1 86 ? -0.490 9.872 -0.198 1.00 95.06 86 ILE A O 1
ATOM 660 N N . LYS A 1 87 ? -1.207 10.541 1.813 1.00 95.12 87 LYS A N 1
ATOM 661 C CA . LYS A 1 87 ? -0.058 11.410 2.074 1.00 95.12 87 LYS A CA 1
ATOM 662 C C . LYS A 1 87 ? 0.858 10.726 3.076 1.00 95.12 87 LYS A C 1
ATOM 664 O O . LYS A 1 87 ? 0.385 10.096 4.011 1.00 95.12 87 LYS A O 1
ATOM 669 N N . SER A 1 88 ? 2.165 10.843 2.884 1.00 94.56 88 SER A N 1
ATOM 670 C CA . SER A 1 88 ? 3.114 10.470 3.933 1.00 94.56 88 SER A CA 1
ATOM 671 C C . SER A 1 88 ? 3.174 11.531 5.030 1.00 94.56 88 SER A C 1
ATOM 673 O O . SER A 1 88 ? 2.706 12.655 4.846 1.00 94.56 88 SER A O 1
ATOM 675 N N . THR A 1 89 ? 3.844 11.215 6.141 1.00 94.62 89 THR A N 1
ATOM 676 C CA . THR A 1 89 ? 4.134 12.175 7.220 1.00 94.62 89 THR A CA 1
ATOM 677 C C . THR A 1 89 ? 4.845 13.440 6.720 1.00 94.62 89 THR A C 1
ATOM 679 O O . THR A 1 89 ? 4.649 14.513 7.276 1.00 94.62 89 THR A O 1
ATOM 682 N N . THR A 1 90 ? 5.641 13.351 5.648 1.00 91.94 90 THR A N 1
ATOM 683 C CA . THR A 1 90 ? 6.313 14.515 5.037 1.00 91.94 90 THR A CA 1
ATOM 684 C C . THR A 1 90 ? 5.435 15.260 4.025 1.00 91.94 90 THR A C 1
ATOM 686 O O . THR A 1 90 ? 5.895 16.197 3.381 1.00 91.94 90 THR A O 1
ATOM 689 N N . GLY A 1 91 ? 4.183 14.837 3.837 1.00 92.31 91 GLY A N 1
ATOM 690 C CA . GLY A 1 91 ? 3.229 15.445 2.911 1.00 92.31 91 GLY A CA 1
ATOM 691 C C . GLY A 1 91 ? 3.372 14.993 1.458 1.00 92.31 91 GLY A C 1
ATOM 692 O O . GLY A 1 91 ? 2.662 15.509 0.595 1.00 92.31 91 GLY A O 1
ATOM 693 N N . THR A 1 92 ? 4.242 14.021 1.158 1.00 92.25 92 THR A N 1
ATOM 694 C CA . THR A 1 92 ? 4.385 13.525 -0.218 1.00 92.25 92 THR A CA 1
ATOM 695 C C . THR A 1 92 ? 3.135 12.732 -0.620 1.00 92.25 92 THR A C 1
ATOM 697 O O . THR A 1 92 ? 2.787 11.775 0.076 1.00 92.25 92 THR A O 1
ATOM 700 N N . PRO A 1 93 ? 2.468 13.076 -1.738 1.00 94.38 93 PRO A N 1
ATOM 701 C CA . PRO A 1 93 ? 1.284 12.359 -2.196 1.00 94.38 93 PRO A CA 1
ATOM 702 C C . PRO A 1 93 ? 1.643 11.062 -2.935 1.00 94.38 93 PRO A C 1
ATOM 704 O O . PRO A 1 93 ? 2.446 11.049 -3.875 1.00 94.38 93 PRO A O 1
ATOM 707 N N . PHE A 1 94 ? 0.971 9.982 -2.553 1.00 94.81 94 PHE A N 1
ATOM 708 C CA . PHE A 1 94 ? 1.011 8.670 -3.184 1.00 94.81 94 PHE A CA 1
ATOM 709 C C . PHE A 1 94 ? -0.386 8.265 -3.630 1.00 94.81 94 PHE A C 1
ATOM 711 O O . PHE A 1 94 ? -1.365 8.509 -2.939 1.00 94.81 94 PHE A O 1
ATOM 718 N N . ARG A 1 95 ? -0.478 7.605 -4.775 1.00 94.50 95 ARG A N 1
ATOM 719 C CA . ARG A 1 95 ? -1.693 6.995 -5.287 1.00 94.50 95 ARG A CA 1
ATOM 720 C C . ARG A 1 95 ? -1.659 5.499 -4.995 1.00 94.50 95 ARG A C 1
ATOM 722 O O . ARG A 1 95 ? -0.694 4.824 -5.363 1.00 94.50 95 ARG A O 1
ATOM 729 N N . ALA A 1 96 ? -2.700 4.993 -4.342 1.00 94.69 96 ALA A N 1
ATOM 730 C CA . ALA A 1 96 ? -2.846 3.565 -4.093 1.00 94.69 96 ALA A CA 1
ATOM 731 C C . ALA A 1 96 ? -3.406 2.838 -5.314 1.00 94.69 96 ALA A C 1
ATOM 733 O O . ALA A 1 96 ? -4.282 3.339 -6.014 1.00 94.69 96 ALA A O 1
ATOM 734 N N . HIS A 1 97 ? -2.925 1.629 -5.563 1.00 93.75 97 HIS A N 1
ATOM 735 C CA . HIS A 1 97 ? -3.404 0.754 -6.621 1.00 93.75 97 HIS A CA 1
ATOM 736 C C . HIS A 1 97 ? -3.524 -0.674 -6.103 1.00 93.75 97 HIS A C 1
ATOM 738 O O . HIS A 1 97 ? -2.730 -1.114 -5.270 1.00 93.75 97 HIS A O 1
ATOM 744 N N . HIS A 1 98 ? -4.490 -1.409 -6.649 1.00 93.06 98 HIS A N 1
ATOM 745 C CA . HIS A 1 98 ? -4.507 -2.863 -6.523 1.00 93.06 98 HIS A CA 1
ATOM 746 C C . HIS A 1 98 ? -3.280 -3.448 -7.212 1.00 93.06 98 HIS A C 1
ATOM 748 O O . HIS A 1 98 ? -2.892 -2.992 -8.290 1.00 93.06 98 HIS A O 1
ATOM 754 N N . VAL A 1 99 ? -2.674 -4.444 -6.576 1.00 92.62 99 VAL A N 1
ATOM 755 C CA . VAL A 1 99 ? -1.512 -5.140 -7.123 1.00 92.62 99 VAL A CA 1
ATOM 756 C C . VAL A 1 99 ? -1.976 -6.101 -8.208 1.00 92.62 99 VAL A C 1
ATOM 758 O O . VAL A 1 99 ? -2.818 -6.963 -7.965 1.00 92.62 99 VAL A O 1
ATOM 761 N N . THR A 1 100 ? -1.410 -5.968 -9.404 1.00 91.25 100 THR A N 1
ATOM 762 C CA . THR A 1 100 ? -1.548 -6.986 -10.448 1.00 91.25 100 THR A CA 1
ATOM 763 C C . THR A 1 100 ? -0.459 -8.047 -10.301 1.00 91.25 100 THR A C 1
ATOM 765 O O . THR A 1 100 ? 0.590 -7.800 -9.702 1.00 91.25 100 THR A O 1
ATOM 768 N N . LEU A 1 101 ? -0.665 -9.226 -10.892 1.00 92.06 101 LEU A N 1
ATOM 769 C CA . LEU A 1 101 ? 0.372 -10.262 -10.925 1.00 92.06 101 LEU A CA 1
ATOM 770 C C . LEU A 1 101 ? 1.664 -9.746 -11.580 1.00 92.06 101 LEU A C 1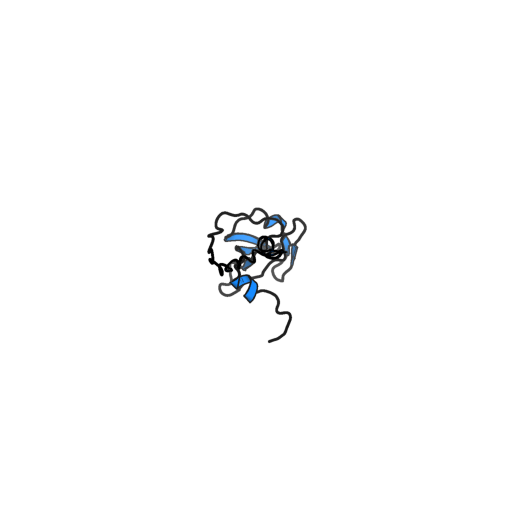
ATOM 772 O O . LEU A 1 101 ? 2.752 -9.988 -11.065 1.00 92.06 101 LEU A O 1
ATOM 776 N N . SER A 1 102 ? 1.544 -8.989 -12.674 1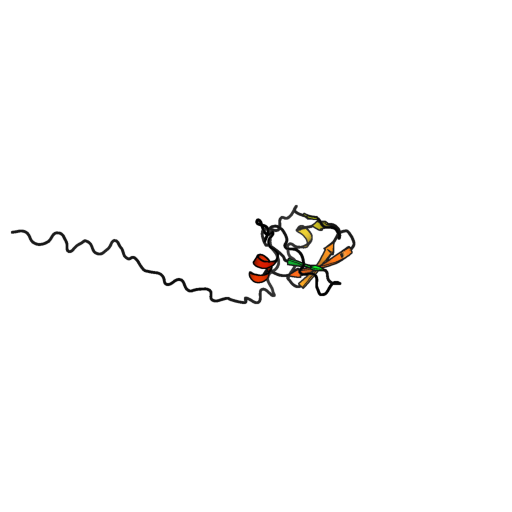.00 91.38 102 SER A N 1
ATOM 777 C CA . SER A 1 102 ? 2.686 -8.363 -13.347 1.00 91.38 102 SER A CA 1
ATOM 778 C C . SER A 1 102 ? 3.441 -7.391 -12.442 1.00 91.38 102 SER A C 1
ATOM 780 O O . SER A 1 102 ? 4.672 -7.402 -12.435 1.00 91.38 102 SER A O 1
ATOM 782 N N . ASP A 1 103 ? 2.730 -6.588 -11.644 1.00 92.00 103 ASP A N 1
ATOM 783 C CA . ASP A 1 103 ? 3.364 -5.677 -10.686 1.00 92.00 103 ASP A CA 1
ATOM 784 C C . ASP A 1 103 ? 4.090 -6.457 -9.593 1.00 92.00 103 ASP A C 1
ATOM 786 O O . ASP A 1 103 ? 5.237 -6.147 -9.276 1.00 92.00 103 ASP A O 1
ATOM 790 N N . TYR A 1 104 ? 3.446 -7.496 -9.052 1.00 92.88 104 TYR A N 1
ATOM 791 C CA . TYR A 1 104 ? 4.030 -8.341 -8.017 1.00 92.88 104 TYR A CA 1
ATOM 792 C C . TYR A 1 104 ? 5.334 -8.987 -8.487 1.00 92.88 104 TYR A C 1
ATOM 794 O O . TYR A 1 104 ? 6.365 -8.846 -7.833 1.00 92.88 104 TYR A O 1
ATOM 802 N N . VAL A 1 105 ? 5.317 -9.636 -9.654 1.00 91.81 105 VAL A N 1
ATOM 803 C CA . VAL A 1 105 ? 6.499 -10.294 -10.230 1.00 91.81 105 VAL A CA 1
ATOM 804 C C . VAL A 1 105 ? 7.638 -9.294 -10.431 1.00 91.81 105 VAL A C 1
ATOM 806 O O . VAL A 1 105 ? 8.781 -9.581 -10.081 1.00 91.81 105 VAL A O 1
ATOM 809 N N . ARG A 1 106 ? 7.334 -8.099 -10.946 1.00 90.25 106 ARG A N 1
ATOM 810 C CA . ARG A 1 106 ? 8.345 -7.094 -11.289 1.00 90.25 106 ARG A CA 1
ATOM 811 C C . ARG A 1 106 ? 8.953 -6.393 -10.075 1.00 90.25 106 ARG A C 1
ATOM 813 O O . ARG A 1 106 ? 10.150 -6.119 -10.081 1.00 90.25 106 ARG A O 1
ATOM 820 N N . LEU A 1 107 ? 8.135 -6.090 -9.066 1.00 92.31 107 LEU A N 1
ATOM 821 C CA . LEU A 1 107 ? 8.517 -5.287 -7.898 1.00 92.31 107 LEU A CA 1
ATOM 822 C C . LEU A 1 107 ? 8.879 -6.115 -6.665 1.00 92.31 107 LEU A C 1
ATOM 824 O O . LEU A 1 107 ? 9.418 -5.570 -5.698 1.00 92.31 107 LEU A O 1
ATOM 828 N N . SER A 1 108 ? 8.574 -7.414 -6.662 1.00 91.31 108 SER A N 1
ATOM 829 C CA . SER A 1 108 ? 9.024 -8.305 -5.599 1.00 91.31 108 SER A CA 1
ATOM 830 C C . SER A 1 108 ? 10.550 -8.278 -5.488 1.00 91.31 108 SER A C 1
ATOM 832 O O . SER A 1 108 ? 11.282 -8.157 -6.475 1.00 91.31 108 SER A O 1
ATOM 834 N N . ARG A 1 109 ? 11.051 -8.358 -4.251 1.00 88.06 109 ARG A N 1
ATOM 835 C CA . ARG A 1 109 ? 12.493 -8.400 -4.014 1.00 88.06 109 ARG A CA 1
ATOM 836 C C . ARG A 1 109 ? 13.049 -9.664 -4.668 1.00 88.06 109 ARG A C 1
ATOM 838 O O . ARG A 1 109 ? 12.662 -10.771 -4.304 1.00 88.06 109 ARG A O 1
ATOM 845 N N . ARG A 1 110 ? 14.009 -9.488 -5.572 1.00 88.44 110 ARG A N 1
ATOM 846 C CA . ARG A 1 110 ? 14.786 -10.596 -6.126 1.00 88.44 110 ARG A CA 1
ATOM 847 C C . ARG A 1 110 ? 15.680 -11.155 -5.023 1.00 88.44 110 ARG A C 1
ATOM 849 O O . ARG A 1 110 ? 16.427 -10.408 -4.396 1.00 88.44 110 ARG A O 1
ATOM 856 N N . LEU A 1 111 ? 15.539 -12.447 -4.745 1.00 85.88 111 LEU A N 1
ATOM 857 C CA . LEU A 1 111 ? 16.345 -13.142 -3.739 1.00 85.88 111 LEU A CA 1
ATOM 858 C C . LEU A 1 111 ? 17.739 -13.488 -4.276 1.00 85.88 111 LEU A C 1
ATOM 860 O O . LEU A 1 111 ? 18.704 -13.519 -3.522 1.00 85.88 111 LEU A O 1
ATOM 864 N N . VAL A 1 112 ? 17.826 -13.707 -5.584 1.00 89.00 112 VAL A N 1
ATOM 865 C CA . VAL A 1 112 ? 19.064 -13.993 -6.302 1.00 89.00 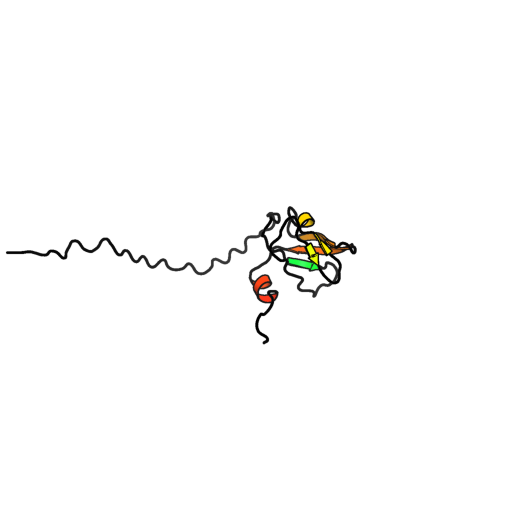112 VAL A CA 1
ATOM 866 C C . VAL A 1 112 ? 19.402 -12.776 -7.160 1.00 89.00 112 VAL A C 1
ATOM 868 O O . VAL A 1 112 ? 18.509 -12.118 -7.703 1.00 89.00 112 VAL A O 1
ATOM 871 N N . THR A 1 113 ? 20.682 -12.442 -7.249 1.00 75.44 113 THR A N 1
ATOM 872 C CA . THR A 1 113 ? 21.197 -11.475 -8.223 1.00 75.44 113 THR A CA 1
ATOM 873 C C . THR A 1 113 ? 21.025 -12.011 -9.650 1.00 75.44 113 THR A C 1
ATOM 875 O O . THR A 1 113 ? 21.120 -13.224 -9.833 1.00 75.44 113 THR A O 1
ATOM 878 N N . PRO A 1 114 ? 20.734 -11.154 -10.646 1.00 59.59 114 PRO A N 1
ATOM 879 C CA . PRO A 1 114 ? 20.806 -11.567 -12.045 1.00 59.59 114 PRO A CA 1
ATOM 880 C C . PRO A 1 114 ? 22.229 -11.986 -12.435 1.00 59.59 114 PRO A C 1
ATOM 882 O O . PRO A 1 114 ? 23.185 -11.487 -11.794 1.00 59.59 114 PRO A O 1
#

pLDDT: mean 81.22, std 17.6, range [40.88, 96.44]

Sequence (114 aa):
MPGSWWQKLTRLFGIGVQKTSILKQDSVATASRSFSAQDIVLLRPLGRSGDDGKLTKPLSPNGKIEGHKGTIHHSEIIGRSARDIIKSTTGTPFRAHHVTLSDYVRLSRRLVTP

Foldseek 3Di:
DDDDPPPPPDPDDPPPPPPPPPDPPPPPPQQPDADAAQAKKFKAFPPDPPDLGAIDGGQDQQDWDQDPQAIFGSVQRGRDGFQDWGAHPNRTTIGIHHDDPVSCVVRPDDPDDD